Protein AF-A0A3C0STV8-F1 (afdb_monomer)

Mean predicted aligned error: 9.86 Å

Sequence (51 aa):
MYPAYKPIEKHIKCEEVKATFPPQHQGCQPGLEYLIFPRPISETPYYLENR

Secondary structure (DSSP, 8-state):
----PPPS------------S-----SSSS--GGG-SSPP--S-TT-----

Solvent-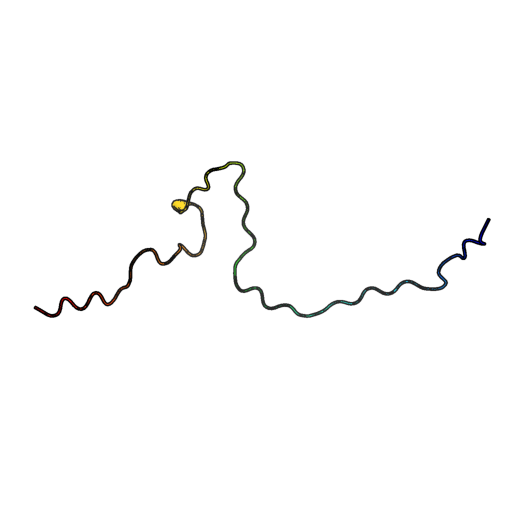accessible surface area (backbone atoms only — not comparable to full-atom values): 4142 Å² total; per-residue (Å²): 135,83,87,84,78,80,82,90,77,86,83,87,86,86,79,94,73,86,77,90,61,70,92,80,88,73,101,59,82,83,74,62,66,92,77,45,68,79,65,79,84,88,67,74,95,75,78,75,79,84,122

Radius of gyration: 23.82 Å; Cα contacts (8 Å, |Δi|>4): 10; chains: 1; bounding box: 32×40×70 Å

Structure (mmCIF, N/CA/C/O backbone):
data_AF-A0A3C0STV8-F1
#
_entry.id   AF-A0A3C0STV8-F1
#
loop_
_atom_site.group_PDB
_atom_site.id
_atom_site.type_symbol
_atom_site.label_atom_id
_atom_site.label_alt_id
_atom_site.label_comp_id
_atom_site.label_asym_id
_atom_site.label_entity_id
_atom_site.label_seq_id
_atom_site.pdbx_PDB_ins_code
_atom_site.Cartn_x
_atom_site.Cartn_y
_atom_site.Cartn_z
_ato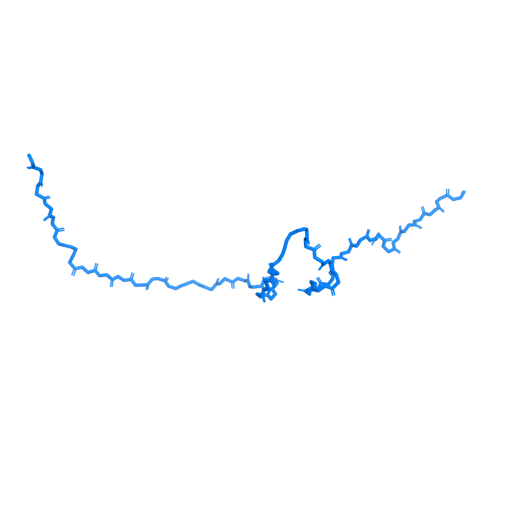m_site.occupancy
_atom_site.B_iso_or_equiv
_atom_site.auth_seq_id
_atom_site.auth_comp_id
_atom_site.auth_asym_id
_atom_site.auth_atom_id
_atom_site.pdbx_PDB_model_num
ATOM 1 N N . MET A 1 1 ? -15.649 31.889 26.060 1.00 72.44 1 MET A N 1
ATOM 2 C CA . MET A 1 1 ? -14.931 30.596 26.098 1.00 72.44 1 MET A CA 1
ATOM 3 C C . MET A 1 1 ? -15.983 29.502 26.179 1.00 72.44 1 MET A C 1
ATOM 5 O O . MET A 1 1 ? -16.825 29.592 27.062 1.00 72.44 1 MET A O 1
ATOM 9 N N . TYR A 1 2 ? -16.019 28.562 25.232 1.00 67.88 2 TYR A N 1
ATOM 10 C CA . TYR A 1 2 ? -17.043 27.509 25.215 1.00 67.88 2 TYR A CA 1
ATOM 11 C C . TYR A 1 2 ? -16.631 26.317 26.093 1.00 67.88 2 TYR A C 1
ATOM 13 O O . TYR A 1 2 ? -15.439 26.011 26.163 1.00 67.88 2 TYR A O 1
ATOM 21 N N . PRO A 1 3 ? -17.586 25.648 26.760 1.00 81.94 3 PRO A N 1
ATOM 22 C CA . PRO A 1 3 ? -17.299 24.465 27.560 1.00 81.94 3 PRO A CA 1
ATOM 23 C C . PRO A 1 3 ? -16.872 23.295 26.664 1.00 81.94 3 PRO A C 1
ATOM 25 O O . PRO A 1 3 ? -17.555 22.947 25.703 1.00 81.94 3 PRO A O 1
ATOM 28 N N . ALA A 1 4 ? -15.735 22.682 26.994 1.00 84.44 4 ALA A N 1
ATOM 29 C CA . ALA A 1 4 ? -15.287 21.439 26.380 1.00 84.44 4 ALA A CA 1
ATOM 30 C C . ALA A 1 4 ? -15.840 20.257 27.187 1.00 84.44 4 ALA A C 1
ATOM 32 O O . ALA A 1 4 ? -15.502 20.086 28.360 1.00 84.44 4 ALA A O 1
ATOM 33 N N . TYR A 1 5 ? -16.699 19.449 26.568 1.00 85.31 5 TYR A N 1
ATOM 34 C CA . TYR A 1 5 ? -17.286 18.269 27.203 1.00 85.31 5 TYR A CA 1
ATOM 35 C C . TYR A 1 5 ? -16.461 17.018 26.912 1.00 85.31 5 TYR A C 1
ATOM 37 O O . TYR A 1 5 ? -15.930 16.843 25.815 1.00 85.31 5 TYR A O 1
ATOM 45 N N . LYS A 1 6 ? -16.372 16.126 27.904 1.00 86.19 6 LYS A N 1
ATOM 46 C CA . LYS A 1 6 ? -15.725 14.826 27.728 1.00 86.19 6 LYS A CA 1
ATOM 47 C C . LYS A 1 6 ? -16.654 13.895 26.935 1.00 86.19 6 LYS A C 1
ATOM 49 O O . LYS A 1 6 ? -17.838 13.827 27.265 1.00 86.19 6 LYS A O 1
ATOM 54 N N . PRO A 1 7 ? -16.147 13.174 25.922 1.00 86.44 7 PRO A N 1
ATOM 55 C CA . PRO A 1 7 ? -16.929 12.153 25.239 1.00 86.44 7 PRO A CA 1
ATOM 56 C C . PRO A 1 7 ? -17.309 11.038 26.223 1.00 86.44 7 PRO A C 1
ATOM 58 O O . PRO A 1 7 ? -16.479 10.603 27.020 1.00 86.44 7 PRO A O 1
ATOM 61 N N . ILE A 1 8 ? -18.571 10.610 26.172 1.00 91.81 8 ILE A N 1
ATOM 62 C CA . ILE A 1 8 ? -19.151 9.619 27.095 1.00 91.81 8 ILE A CA 1
ATOM 63 C C . ILE A 1 8 ? -18.744 8.198 26.696 1.00 91.81 8 ILE A C 1
ATOM 65 O O . ILE A 1 8 ? -18.504 7.357 27.556 1.00 91.81 8 ILE A O 1
ATOM 69 N N . GLU A 1 9 ? -18.631 7.933 25.394 1.00 88.94 9 GLU A N 1
ATOM 70 C CA . GLU A 1 9 ? -18.356 6.600 24.873 1.00 88.94 9 GLU A CA 1
ATOM 71 C C . GLU A 1 9 ? -17.539 6.675 23.579 1.00 88.94 9 GLU A C 1
ATOM 73 O O . GLU A 1 9 ? -17.605 7.657 22.833 1.00 88.94 9 GLU A O 1
ATOM 78 N N . LYS A 1 10 ? -16.751 5.632 23.315 1.00 89.44 10 LYS A N 1
ATOM 79 C CA . LYS A 1 10 ? -15.943 5.483 22.106 1.00 89.44 10 LYS A CA 1
ATOM 80 C C . LYS A 1 10 ?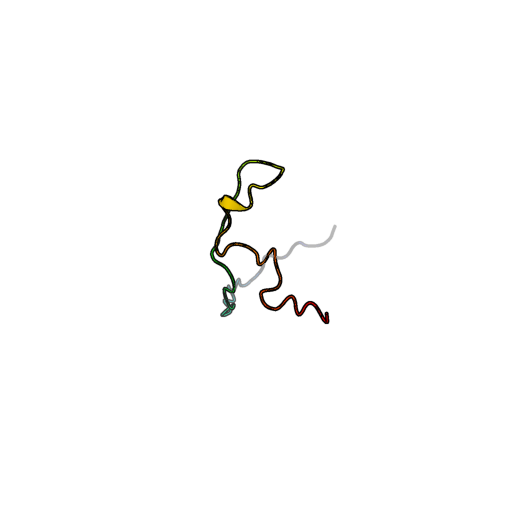 -16.162 4.085 21.549 1.00 89.44 10 LYS A C 1
ATOM 82 O O . LYS A 1 10 ? -15.870 3.108 22.228 1.00 89.44 10 LYS A O 1
ATOM 87 N N . HIS A 1 11 ? -16.590 4.010 20.293 1.00 89.31 11 HIS A N 1
ATOM 88 C CA . HIS A 1 11 ? -16.780 2.747 19.582 1.00 89.31 11 HIS A CA 1
ATOM 89 C C . HIS A 1 11 ? -15.857 2.658 18.379 1.00 89.31 11 HIS A C 1
ATOM 91 O O . HIS A 1 11 ? -15.671 3.638 17.656 1.00 89.31 11 HIS A O 1
ATOM 97 N N . ILE A 1 12 ? -15.302 1.470 18.158 1.00 89.50 12 ILE A N 1
ATOM 98 C CA . ILE A 1 12 ? -14.551 1.140 16.948 1.00 89.50 12 ILE A CA 1
ATOM 99 C C . ILE A 1 12 ? -15.518 0.424 16.009 1.00 89.50 12 ILE A C 1
ATOM 101 O O . ILE A 1 12 ? -16.116 -0.582 16.383 1.00 89.50 12 ILE A O 1
ATOM 105 N N . LYS A 1 13 ? -15.684 0.956 14.798 1.00 90.00 13 LYS A N 1
ATOM 106 C CA . LYS A 1 13 ? -16.426 0.294 13.723 1.00 90.00 13 LYS A CA 1
ATOM 107 C C . LYS A 1 13 ? -15.415 -0.359 12.789 1.00 90.00 13 LYS A C 1
ATOM 109 O O . LYS A 1 13 ? -14.529 0.329 12.291 1.00 90.00 13 LYS A O 1
ATOM 114 N N . CYS A 1 14 ? -15.555 -1.662 12.577 1.00 91.00 14 CYS A N 1
ATOM 115 C CA . CYS A 1 14 ? -14.782 -2.412 11.594 1.00 91.00 14 CYS A CA 1
ATOM 116 C C . CYS A 1 14 ? -15.691 -2.748 10.410 1.00 91.00 14 CYS A C 1
ATOM 118 O O . CYS A 1 14 ? -16.856 -3.089 10.610 1.00 91.00 14 CYS A O 1
ATOM 120 N N . GLU A 1 15 ? -15.154 -2.665 9.199 1.00 92.38 15 GLU A N 1
ATOM 121 C CA . GLU A 1 15 ? -15.839 -3.036 7.962 1.00 92.38 15 GLU A CA 1
ATOM 122 C C . GLU A 1 15 ? -14.966 -3.999 7.154 1.00 92.38 15 GLU A C 1
ATOM 124 O O . GLU A 1 15 ? -13.735 -3.928 7.200 1.00 92.38 15 GLU A O 1
ATOM 129 N N . GLU A 1 16 ? -15.599 -4.922 6.433 1.00 92.00 16 GLU A N 1
ATOM 130 C CA . GLU A 1 16 ? -14.890 -5.799 5.505 1.00 92.00 16 GLU A CA 1
ATOM 131 C C . GLU A 1 16 ? -14.607 -5.044 4.207 1.00 92.00 16 GLU A C 1
ATOM 133 O O . GLU A 1 16 ? -15.518 -4.667 3.469 1.00 92.00 16 GLU A O 1
ATOM 138 N N . VAL A 1 17 ? -13.324 -4.840 3.914 1.00 90.56 17 VAL A N 1
ATOM 139 C CA . VAL A 1 17 ? -12.869 -4.172 2.692 1.00 90.56 17 VAL A CA 1
ATOM 140 C C . VAL A 1 17 ? -12.213 -5.195 1.776 1.00 90.56 17 VAL A C 1
ATOM 142 O O . VAL A 1 17 ? -11.388 -6.004 2.202 1.00 90.56 17 VAL A O 1
ATOM 145 N N . LYS A 1 18 ? -12.556 -5.148 0.486 1.00 91.75 18 LYS A N 1
ATOM 146 C CA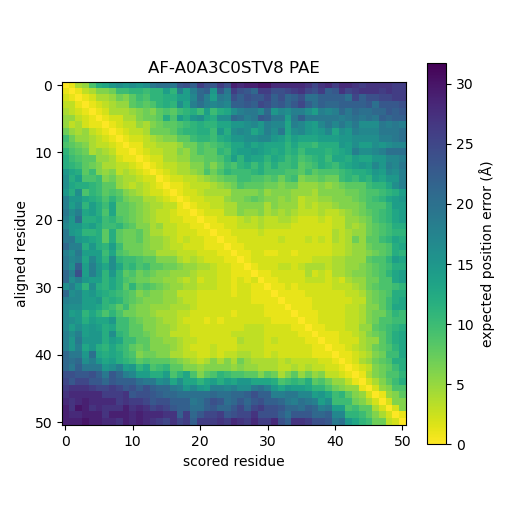 . LYS A 1 18 ? -11.911 -5.988 -0.528 1.00 91.75 18 LYS A CA 1
ATOM 147 C C . LYS A 1 18 ? -10.464 -5.538 -0.733 1.00 91.75 18 LYS A C 1
ATOM 149 O O . LYS A 1 18 ? -10.219 -4.424 -1.192 1.00 91.75 18 LYS A O 1
ATOM 154 N N . ALA A 1 19 ? -9.512 -6.421 -0.448 1.00 90.31 19 ALA A N 1
ATOM 155 C CA . ALA A 1 19 ? -8.103 -6.204 -0.752 1.00 90.31 19 ALA A CA 1
ATOM 156 C C . ALA A 1 19 ? -7.806 -6.618 -2.203 1.00 90.31 19 ALA A C 1
ATOM 158 O O . ALA A 1 19 ? -7.550 -7.785 -2.486 1.00 90.31 19 ALA A O 1
ATOM 159 N N . THR A 1 20 ? -7.869 -5.663 -3.134 1.00 92.81 20 THR A N 1
ATOM 160 C CA . THR A 1 20 ? -7.619 -5.924 -4.566 1.00 92.81 20 THR A CA 1
ATOM 161 C C . THR A 1 20 ? -6.148 -6.221 -4.865 1.00 92.81 20 THR A C 1
ATOM 163 O O . THR A 1 20 ? -5.841 -6.977 -5.781 1.00 92.81 20 THR A O 1
ATOM 166 N N . PHE A 1 21 ? -5.237 -5.638 -4.087 1.00 92.69 21 PHE A N 1
ATOM 167 C CA . PHE A 1 21 ? -3.794 -5.786 -4.249 1.00 92.69 21 PHE A CA 1
ATOM 168 C C . PHE A 1 21 ? -3.136 -6.035 -2.892 1.00 92.69 21 PHE A C 1
ATOM 170 O O . PHE A 1 21 ? -3.648 -5.565 -1.870 1.00 92.69 21 PHE A O 1
ATOM 177 N N . PRO A 1 22 ? -2.000 -6.745 -2.859 1.00 93.62 22 PRO A N 1
ATOM 178 C CA . PRO A 1 22 ? -1.253 -6.916 -1.628 1.00 93.62 22 PRO A CA 1
ATOM 179 C C . PRO A 1 22 ? -0.650 -5.577 -1.172 1.00 93.62 22 PRO A C 1
ATOM 181 O O . PRO A 1 22 ? -0.245 -4.761 -2.008 1.00 93.62 22 PRO A O 1
ATOM 184 N N . PRO A 1 23 ? -0.546 -5.341 0.146 1.00 94.81 23 PRO A N 1
ATOM 185 C CA . PRO A 1 23 ? 0.209 -4.214 0.681 1.00 94.81 23 PRO A CA 1
ATOM 186 C C . PRO A 1 23 ? 1.666 -4.244 0.191 1.00 94.81 23 PRO A C 1
ATOM 188 O O . PRO A 1 23 ? 2.358 -5.246 0.364 1.00 94.81 23 PRO A O 1
ATOM 191 N N . GLN A 1 24 ? 2.140 -3.150 -0.409 1.00 94.31 24 GLN A N 1
ATOM 192 C CA . GLN A 1 24 ? 3.500 -3.019 -0.948 1.00 94.31 24 GLN A CA 1
ATOM 193 C C . GLN A 1 24 ? 4.031 -1.586 -0.772 1.00 94.31 24 GLN A C 1
ATOM 195 O O . GLN A 1 24 ? 3.257 -0.630 -0.801 1.00 94.31 24 GLN A O 1
ATOM 200 N N . HIS A 1 25 ? 5.345 -1.430 -0.579 1.00 96.38 25 HIS A N 1
ATOM 201 C CA . HIS A 1 25 ? 6.022 -0.142 -0.371 1.00 96.38 25 HIS A CA 1
ATOM 202 C C . HIS A 1 25 ? 7.365 -0.108 -1.113 1.00 96.38 25 HIS A C 1
ATOM 204 O O . HIS A 1 25 ? 8.076 -1.111 -1.142 1.00 96.38 25 HIS A O 1
ATOM 210 N N . GLN A 1 26 ? 7.727 1.051 -1.672 1.00 96.69 26 GLN A N 1
ATOM 211 C CA . GLN A 1 26 ? 9.036 1.294 -2.280 1.00 96.69 26 GLN A CA 1
ATOM 212 C C . GLN A 1 26 ? 9.695 2.508 -1.620 1.00 96.69 26 GLN A C 1
ATOM 214 O O . GLN A 1 26 ? 9.090 3.574 -1.528 1.00 96.69 26 GLN A O 1
ATOM 219 N N . GLY A 1 27 ? 10.939 2.341 -1.165 1.00 97.69 27 GLY A N 1
ATOM 220 C CA . GLY A 1 27 ? 11.686 3.362 -0.420 1.00 97.69 27 GLY A CA 1
ATOM 221 C C . GLY A 1 27 ? 12.346 4.440 -1.286 1.00 97.69 27 GLY A C 1
ATOM 222 O O . GLY A 1 27 ? 13.212 5.161 -0.798 1.00 97.69 27 GLY A O 1
ATOM 223 N N . CYS A 1 28 ? 12.000 4.531 -2.570 1.00 96.50 28 CYS A N 1
ATOM 224 C CA . CYS A 1 28 ? 12.568 5.501 -3.501 1.00 96.50 28 CYS A CA 1
ATOM 225 C C . CYS A 1 28 ? 11.529 5.996 -4.517 1.00 96.50 28 CYS A C 1
ATOM 227 O O . CYS A 1 28 ? 10.476 5.387 -4.713 1.00 96.50 28 CYS A O 1
ATOM 229 N N . GLN A 1 29 ? 11.853 7.115 -5.167 1.00 95.00 29 GLN A N 1
ATOM 230 C CA . GLN A 1 29 ? 11.169 7.610 -6.360 1.00 95.00 29 GLN A CA 1
ATOM 231 C C . GLN A 1 29 ? 12.224 8.001 -7.413 1.00 95.00 29 GLN A C 1
ATOM 233 O O . GLN A 1 29 ? 13.223 8.615 -7.028 1.00 95.00 29 GLN A O 1
ATOM 238 N N . PRO A 1 30 ? 12.032 7.689 -8.714 1.00 95.25 30 PRO A N 1
ATOM 239 C CA . PRO A 1 30 ? 10.899 6.970 -9.316 1.00 95.25 30 PRO A CA 1
ATOM 240 C C . PRO A 1 30 ? 10.802 5.494 -8.905 1.00 95.25 30 PRO A C 1
ATOM 242 O O . PRO A 1 30 ? 11.809 4.855 -8.613 1.00 95.25 30 PRO A O 1
ATOM 245 N N . GLY A 1 31 ? 9.575 4.968 -8.874 1.00 95.50 31 GLY A N 1
ATOM 246 C CA . GLY A 1 31 ? 9.315 3.577 -8.507 1.00 95.50 31 GLY A CA 1
ATOM 247 C C . GLY A 1 31 ? 9.806 2.578 -9.559 1.00 95.50 31 GLY A C 1
ATOM 248 O O . GLY A 1 31 ? 9.839 2.866 -10.754 1.00 95.50 31 GLY A O 1
ATOM 249 N N . LEU A 1 32 ? 10.166 1.383 -9.101 1.00 95.38 32 LEU A N 1
ATOM 250 C CA . LEU A 1 32 ? 10.694 0.280 -9.892 1.00 95.38 32 LEU A CA 1
ATOM 251 C C . LEU A 1 32 ? 9.570 -0.714 -10.182 1.00 95.38 32 LEU A C 1
ATOM 253 O O . LEU A 1 32 ? 9.133 -1.456 -9.300 1.00 95.38 32 LEU A O 1
ATOM 257 N N . GLU A 1 33 ? 9.100 -0.739 -11.427 1.00 95.31 33 GLU A N 1
ATOM 258 C CA . GLU A 1 33 ? 7.966 -1.579 -11.829 1.00 95.31 33 GLU A CA 1
ATOM 259 C C . GLU A 1 33 ? 8.237 -3.073 -11.599 1.00 95.31 33 GLU A C 1
ATOM 261 O O . GLU A 1 33 ? 7.340 -3.827 -11.231 1.00 95.31 33 GLU A O 1
ATOM 266 N N . TYR A 1 34 ? 9.497 -3.498 -11.732 1.00 93.94 34 TYR A N 1
ATOM 267 C CA . TYR A 1 34 ? 9.893 -4.888 -11.527 1.00 93.94 34 TYR A CA 1
ATOM 268 C C . TYR A 1 34 ? 9.830 -5.390 -10.090 1.00 93.94 34 TYR A C 1
ATOM 270 O O . TYR A 1 34 ? 9.935 -6.595 -9.880 1.00 93.94 34 TYR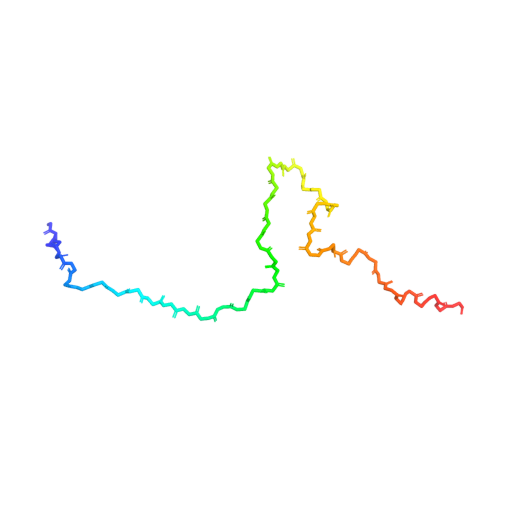 A O 1
ATOM 278 N N . LEU A 1 35 ? 9.606 -4.495 -9.129 1.00 94.94 35 LEU A N 1
ATOM 279 C CA . LEU A 1 35 ? 9.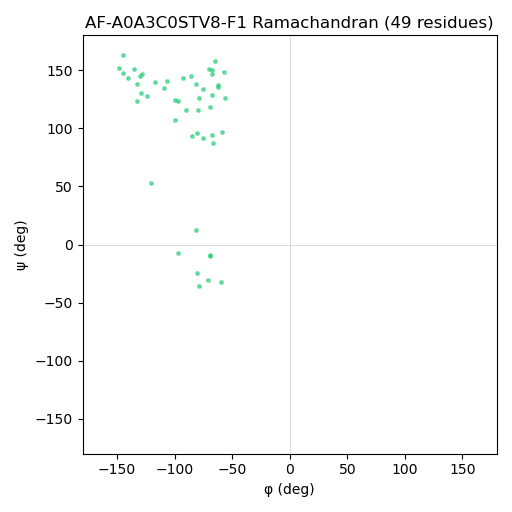362 -4.837 -7.732 1.00 94.94 35 LEU A CA 1
ATOM 280 C C . LEU A 1 35 ? 7.863 -4.868 -7.376 1.00 94.94 35 LEU A C 1
ATOM 282 O O . LEU A 1 35 ? 7.527 -5.251 -6.260 1.00 94.94 35 LEU A O 1
ATOM 286 N N . ILE A 1 36 ? 6.966 -4.455 -8.282 1.00 94.69 36 ILE A N 1
ATOM 287 C CA . ILE A 1 36 ? 5.512 -4.407 -8.044 1.00 94.69 36 ILE A CA 1
ATOM 288 C C . ILE A 1 36 ? 4.894 -5.795 -8.254 1.00 94.69 36 ILE A C 1
ATOM 290 O O . ILE A 1 36 ? 5.206 -6.476 -9.234 1.00 94.69 36 ILE A O 1
ATOM 294 N N . PHE A 1 37 ? 3.970 -6.193 -7.372 1.00 93.94 37 PHE A N 1
ATOM 295 C CA . PHE A 1 37 ? 3.194 -7.428 -7.523 1.00 93.94 37 PHE A CA 1
ATOM 296 C C . PHE A 1 37 ? 1.677 -7.185 -7.365 1.00 93.94 37 PHE A C 1
ATOM 298 O O . PHE A 1 37 ? 1.258 -6.583 -6.372 1.00 93.94 37 PHE A O 1
ATOM 305 N N . PRO A 1 38 ? 0.832 -7.670 -8.297 1.00 93.44 38 PRO A N 1
ATOM 306 C CA . PRO A 1 38 ? 1.200 -8.244 -9.594 1.00 93.44 38 PRO A CA 1
ATOM 307 C C . PRO A 1 38 ? 1.857 -7.195 -10.508 1.00 93.44 38 PRO A C 1
ATOM 309 O O . PRO A 1 38 ? 1.670 -5.993 -10.316 1.00 93.44 38 PRO A O 1
ATOM 312 N N . ARG A 1 39 ? 2.628 -7.648 -11.506 1.00 92.12 39 ARG A N 1
ATOM 313 C CA . ARG A 1 39 ? 3.220 -6.740 -12.498 1.00 92.12 39 ARG A CA 1
ATOM 314 C C . ARG A 1 39 ? 2.108 -6.030 -13.285 1.00 92.12 39 ARG A C 1
ATOM 316 O O . ARG A 1 39 ? 1.140 -6.692 -13.668 1.00 92.12 39 ARG A O 1
ATOM 323 N N . PRO A 1 40 ? 2.227 -4.715 -13.533 1.00 91.94 40 PRO A N 1
ATOM 324 C CA . PRO A 1 40 ? 1.300 -3.998 -14.399 1.00 91.94 40 PRO A CA 1
ATOM 325 C C . PRO A 1 40 ? 1.227 -4.612 -15.801 1.00 91.94 40 PRO A C 1
ATOM 327 O O . PRO A 1 40 ? 2.207 -5.145 -16.316 1.00 91.94 40 PRO A O 1
ATOM 330 N N . ILE A 1 41 ? 0.057 -4.512 -16.430 1.00 90.69 41 ILE A N 1
ATOM 331 C CA . ILE A 1 41 ? -0.131 -4.898 -17.831 1.00 90.69 41 ILE A CA 1
ATOM 332 C C . ILE A 1 41 ? 0.385 -3.741 -18.688 1.00 90.69 41 ILE A C 1
ATOM 334 O O . ILE A 1 41 ? -0.321 -2.753 -18.887 1.00 90.69 41 ILE A O 1
ATOM 338 N N . SER A 1 42 ? 1.632 -3.836 -19.143 1.00 90.88 42 SER A N 1
ATOM 339 C CA . SER A 1 42 ? 2.270 -2.812 -19.979 1.00 90.88 42 SER A CA 1
ATOM 340 C C . SER A 1 42 ? 1.872 -2.908 -21.453 1.00 90.88 42 SER A C 1
ATOM 342 O O . SER A 1 42 ? 1.940 -1.918 -22.175 1.00 90.88 42 SER A O 1
ATOM 344 N N . GLU A 1 43 ? 1.455 -4.092 -21.901 1.00 87.56 43 GLU A N 1
ATOM 345 C CA . GLU A 1 43 ? 1.144 -4.385 -23.298 1.00 87.56 43 GLU A CA 1
ATOM 346 C C . GLU A 1 43 ? -0.222 -5.053 -23.423 1.00 87.56 43 GLU A C 1
ATOM 348 O O . GLU A 1 43 ? -0.638 -5.847 -22.574 1.00 87.56 43 GLU A O 1
ATOM 353 N N . THR A 1 44 ? -0.933 -4.738 -24.505 1.00 85.00 44 THR A N 1
ATOM 354 C CA . THR A 1 44 ? -2.175 -5.442 -24.826 1.00 85.00 44 THR A CA 1
ATOM 355 C C . THR A 1 44 ? -1.832 -6.789 -25.465 1.00 85.00 44 THR A C 1
ATOM 357 O O . THR A 1 44 ? -1.118 -6.818 -26.464 1.00 85.00 44 THR A O 1
ATOM 360 N N . PRO A 1 45 ? -2.348 -7.918 -24.949 1.00 74.50 45 PRO A N 1
ATOM 361 C CA . PRO A 1 45 ? -2.026 -9.239 -25.496 1.00 74.50 45 PRO A CA 1
ATOM 362 C C . PRO A 1 45 ? -2.622 -9.489 -26.895 1.00 74.50 45 PRO A C 1
ATOM 364 O O . PRO A 1 45 ? -2.275 -10.474 -27.537 1.00 74.50 45 PRO A O 1
ATOM 367 N N . TYR A 1 46 ? -3.514 -8.613 -27.371 1.00 70.25 46 TYR A N 1
ATOM 368 C CA . TYR A 1 46 ? -4.249 -8.751 -28.632 1.00 70.25 46 TYR A CA 1
ATOM 369 C C . TYR A 1 46 ? -3.977 -7.583 -29.580 1.00 70.25 46 TYR A C 1
ATOM 371 O O . TYR A 1 46 ? -4.912 -6.942 -30.063 1.00 70.25 46 TYR A O 1
ATOM 379 N N . TYR A 1 47 ? -2.707 -7.286 -29.850 1.00 66.50 47 TYR A N 1
ATOM 380 C CA . TYR A 1 47 ? -2.376 -6.402 -30.962 1.00 66.50 47 TYR A CA 1
ATOM 381 C C . TYR A 1 47 ? -2.756 -7.101 -32.280 1.00 66.50 47 TYR A C 1
ATOM 383 O O . TYR A 1 47 ? -1.973 -7.847 -32.862 1.00 66.50 47 TYR A O 1
ATOM 391 N N . LEU A 1 48 ? -4.011 -6.935 -32.711 1.00 67.12 48 LEU A N 1
ATOM 392 C CA . LEU A 1 48 ? -4.463 -7.346 -34.034 1.00 67.12 48 LEU A CA 1
ATOM 393 C C . LEU A 1 48 ? -3.924 -6.316 -35.028 1.00 67.12 48 LEU A C 1
ATOM 395 O O . LEU A 1 48 ? -4.555 -5.289 -35.278 1.00 67.12 48 LEU A O 1
ATOM 399 N N . GLU A 1 49 ? -2.737 -6.582 -35.576 1.00 64.75 49 GLU A N 1
ATOM 400 C CA . GLU A 1 49 ? -2.316 -5.966 -36.833 1.00 64.75 49 GLU A CA 1
ATOM 401 C C . GLU A 1 49 ? -3.340 -6.353 -37.903 1.00 64.75 49 GLU A C 1
ATOM 403 O O . GLU A 1 49 ? -3.293 -7.446 -38.470 1.00 64.75 49 GLU A O 1
ATOM 408 N N . ASN A 1 50 ? -4.303 -5.470 -38.167 1.00 63.16 50 ASN A N 1
ATOM 409 C CA . ASN A 1 50 ? -5.082 -5.544 -39.394 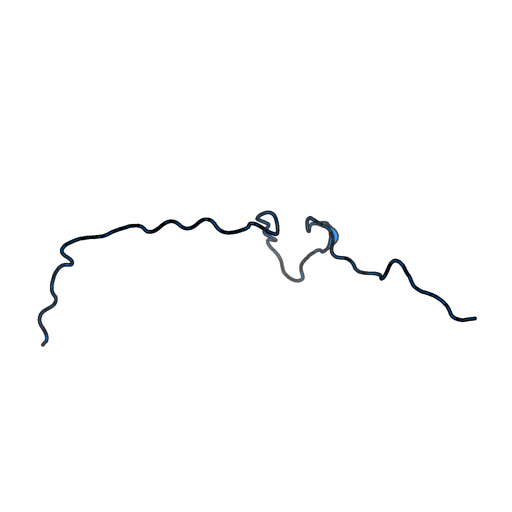1.00 63.16 50 ASN A CA 1
ATOM 410 C C . ASN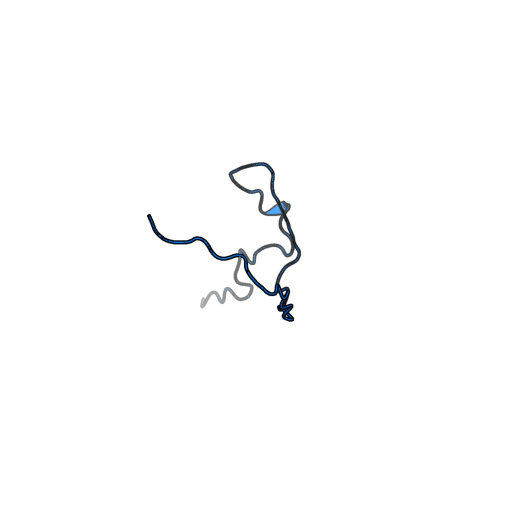 A 1 50 ? -4.125 -5.214 -40.543 1.00 63.16 50 ASN A C 1
ATOM 412 O O . ASN A 1 50 ? -3.844 -4.045 -40.811 1.00 63.16 50 ASN A O 1
ATOM 416 N N . ARG A 1 51 ? -3.570 -6.274 -41.1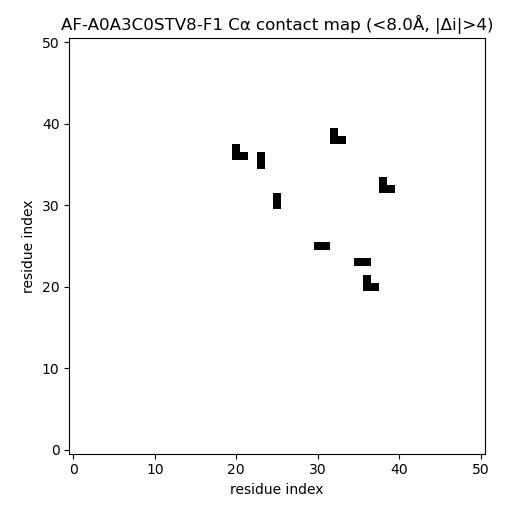29 1.00 51.84 51 ARG A N 1
ATOM 417 C CA . ARG A 1 51 ? -2.717 -6.251 -42.315 1.00 51.84 51 ARG A CA 1
ATOM 418 C C . ARG A 1 51 ? -3.495 -5.847 -43.562 1.00 51.84 51 ARG A C 1
ATOM 420 O O . ARG A 1 51 ? -4.682 -6.233 -43.660 1.00 51.84 51 ARG A O 1
#

pLDDT: mean 87.27, std 10.51, range [51.84, 97.69]

Foldseek 3Di:
DDDDDDDPDDDDDDDDDDDPADDDDDPDPPDDQVRGPPRDPPDDPDPPPPD